Protein AF-A0A9D7DJ11-F1 (afdb_monomer)

Sequence (105 aa):
MLLAFLLFMLIGHLTGDANGPNGMTFASNTDLLGFLLFPIGSIIGLGLAYKWKILGGTIAIASMAALYVLRPDLLQSYFVALALPAALYVLSGWLQLRSRKPANI

Radius of gyration: 16.1 Å; Cα contacts (8 Å, |Δi|>4): 110; chains: 1; bounding box: 46×26×50 Å

Mean predicted aligned error: 6.36 Å

Foldseek 3Di:
DLLVVQVVVVVCVVVCVQVPPPRQDCPDPLSVLLVCLPPVQLNQLVVVLVPVLQRSLVSNLVSLVVNCVSPVVVPVPCSCVSSVVSVVSNVVNVVVVVVPPPPPD

Solvent-accessible surface area (backbone atoms only — not comparable to full-atom values): 5673 Å² total; per-residue (Å²): 107,69,66,59,51,50,51,51,52,51,48,35,49,74,73,49,78,46,57,50,102,86,28,90,68,79,83,46,74,68,46,51,51,41,41,47,23,47,57,50,31,34,47,54,9,52,61,39,21,76,80,40,19,40,64,12,10,47,42,19,40,50,21,50,52,53,33,40,74,77,43,39,88,82,28,75,90,50,43,65,73,65,39,46,64,26,50,50,30,27,52,55,35,51,52,52,58,56,71,66,54,75,85,87,125

Secondary structure (DSSP, 8-state):
-HHHHHHHHHHHHHTSTT-STTS----SHHHHHHHIIIIIIHHHHHHHHTTSHHHHHHHHHHHHHHHHHH-HHHHTTTHHHHHHHHHHHHHHHHHHHHHTS----

Structure (mmCIF, N/CA/C/O backbone):
data_AF-A0A9D7DJ11-F1
#
_entry.id   AF-A0A9D7DJ11-F1
#
loop_
_atom_site.group_PDB
_atom_site.id
_atom_site.type_symbol
_atom_site.label_atom_id
_atom_site.label_alt_id
_atom_site.label_comp_id
_atom_site.label_asym_id
_atom_site.label_entity_id
_atom_site.label_seq_id
_atom_site.pdbx_PDB_ins_code
_atom_site.Cartn_x
_atom_site.Cartn_y
_atom_site.Cartn_z
_atom_site.occupancy
_atom_site.B_iso_or_equiv
_atom_site.auth_seq_id
_atom_site.auth_comp_id
_atom_site.auth_asym_id
_atom_site.auth_atom_id
_atom_site.pdbx_PDB_model_num
ATOM 1 N N . MET A 1 1 ? 6.956 4.871 9.540 1.00 76.94 1 MET A N 1
ATOM 2 C CA . MET A 1 1 ? 8.151 4.324 8.865 1.00 76.94 1 MET A CA 1
ATOM 3 C C . MET A 1 1 ? 7.859 4.043 7.394 1.00 76.94 1 MET A C 1
ATOM 5 O O . MET A 1 1 ? 8.321 4.831 6.586 1.00 76.94 1 MET A O 1
ATOM 9 N N . LEU A 1 2 ? 7.023 3.055 7.028 1.00 87.00 2 LEU A N 1
ATOM 10 C CA . LEU A 1 2 ? 6.793 2.735 5.603 1.00 87.00 2 LEU A CA 1
ATOM 11 C C . LEU A 1 2 ? 6.266 3.914 4.763 1.00 87.00 2 LEU A C 1
ATOM 13 O O . LEU A 1 2 ? 6.823 4.189 3.710 1.00 87.00 2 LEU A O 1
ATOM 17 N N . LEU A 1 3 ? 5.243 4.645 5.224 1.00 90.81 3 LEU A N 1
ATOM 18 C CA . LEU A 1 3 ? 4.711 5.788 4.465 1.00 90.81 3 LEU A CA 1
ATOM 19 C C . LEU A 1 3 ? 5.787 6.852 4.181 1.00 90.81 3 LEU A C 1
ATOM 21 O O . LEU A 1 3 ? 5.868 7.358 3.070 1.00 90.81 3 LEU A O 1
ATOM 25 N N . ALA A 1 4 ? 6.639 7.150 5.166 1.00 91.25 4 ALA A N 1
ATOM 26 C CA . ALA A 1 4 ? 7.735 8.105 5.005 1.00 91.25 4 ALA A CA 1
ATOM 27 C C . ALA A 1 4 ? 8.785 7.606 3.998 1.00 91.25 4 ALA A C 1
ATOM 29 O O . ALA A 1 4 ? 9.241 8.379 3.165 1.00 91.25 4 ALA A O 1
ATOM 30 N N . PHE A 1 5 ? 9.113 6.310 4.030 1.00 89.31 5 PHE A N 1
ATOM 31 C CA . PHE A 1 5 ? 9.982 5.682 3.035 1.00 89.31 5 PHE A CA 1
ATOM 32 C C . PHE A 1 5 ? 9.395 5.769 1.616 1.00 89.31 5 PHE A C 1
ATOM 34 O O . PHE A 1 5 ? 10.100 6.157 0.690 1.00 89.31 5 PHE A O 1
ATOM 41 N N . LEU A 1 6 ? 8.099 5.479 1.442 1.00 90.62 6 LEU A N 1
ATOM 42 C CA . LEU A 1 6 ? 7.431 5.574 0.137 1.00 90.62 6 LEU A CA 1
ATOM 43 C C . LEU A 1 6 ? 7.384 7.013 -0.389 1.00 90.62 6 LEU A C 1
ATOM 45 O O . LEU A 1 6 ? 7.589 7.231 -1.579 1.00 90.62 6 LEU A O 1
ATOM 49 N N . LEU A 1 7 ? 7.149 7.991 0.489 1.00 92.62 7 LEU A N 1
ATOM 50 C CA . LEU A 1 7 ? 7.204 9.411 0.135 1.00 92.62 7 LEU A CA 1
ATOM 51 C C . LEU A 1 7 ? 8.618 9.831 -0.279 1.00 92.62 7 LEU A C 1
ATOM 53 O O . LEU A 1 7 ? 8.773 10.504 -1.290 1.00 92.62 7 LEU A O 1
ATOM 57 N N . PHE A 1 8 ? 9.644 9.400 0.459 1.00 90.38 8 PHE A N 1
ATOM 58 C CA . PHE A 1 8 ? 11.040 9.665 0.110 1.00 90.38 8 PHE A CA 1
ATOM 59 C C . PHE A 1 8 ? 11.407 9.076 -1.260 1.00 90.38 8 PHE A C 1
ATOM 61 O O . PHE A 1 8 ? 11.971 9.771 -2.100 1.00 90.38 8 PHE A O 1
ATOM 68 N N . MET A 1 9 ? 11.019 7.823 -1.516 1.00 86.94 9 MET A N 1
ATOM 69 C CA . MET A 1 9 ? 11.230 7.166 -2.808 1.00 86.94 9 MET A CA 1
ATOM 70 C C . MET A 1 9 ? 10.500 7.893 -3.948 1.00 86.94 9 MET A C 1
ATOM 72 O O . MET A 1 9 ? 11.077 8.094 -5.014 1.00 86.94 9 MET A O 1
ATOM 76 N N . LEU A 1 10 ? 9.251 8.320 -3.721 1.00 90.06 10 LEU A N 1
ATOM 77 C CA . LEU A 1 10 ? 8.484 9.089 -4.702 1.00 90.06 10 LEU A CA 1
ATOM 78 C C . LEU A 1 10 ? 9.183 10.411 -5.038 1.00 90.06 10 LEU A C 1
ATOM 80 O O . LEU A 1 10 ? 9.287 10.760 -6.208 1.00 90.06 10 LEU A O 1
ATOM 84 N N . ILE A 1 11 ? 9.695 11.121 -4.030 1.00 90.00 11 ILE A N 1
ATOM 85 C CA . ILE A 1 11 ? 10.437 12.371 -4.233 1.00 90.00 11 ILE A CA 1
ATOM 86 C C . ILE A 1 11 ? 11.696 12.119 -5.067 1.00 90.00 11 ILE A C 1
ATOM 88 O O . ILE A 1 11 ? 11.880 12.803 -6.066 1.00 90.00 11 ILE A O 1
ATOM 92 N N . GLY A 1 12 ? 12.511 11.114 -4.726 1.00 86.31 12 GLY A N 1
ATOM 93 C CA . GLY A 1 12 ? 13.722 10.787 -5.492 1.00 86.31 12 GLY A CA 1
ATOM 94 C C . GLY A 1 12 ? 13.443 10.404 -6.951 1.00 86.31 12 GLY A C 1
ATOM 95 O O . GLY A 1 12 ? 14.248 10.680 -7.839 1.00 86.31 12 GLY A O 1
ATOM 96 N N . HIS A 1 13 ? 12.283 9.806 -7.230 1.00 83.56 13 HIS A N 1
ATOM 97 C CA . HIS A 1 13 ? 11.842 9.551 -8.601 1.00 83.56 13 HIS A CA 1
ATOM 98 C C . HIS A 1 13 ? 11.446 10.839 -9.337 1.00 83.56 13 HIS A C 1
ATOM 100 O O . HIS A 1 13 ? 11.832 11.033 -10.488 1.00 83.56 13 HIS A O 1
ATOM 106 N N . LEU A 1 14 ? 10.733 11.750 -8.667 1.00 85.62 14 LEU A N 1
ATOM 107 C CA . LEU A 1 14 ? 10.328 13.039 -9.238 1.00 85.62 14 LEU A CA 1
ATOM 108 C C . LEU A 1 14 ? 11.510 13.993 -9.476 1.00 85.62 14 LEU A C 1
ATOM 110 O O . LEU A 1 14 ? 11.467 14.767 -10.428 1.00 85.62 14 LEU A O 1
ATOM 114 N N . THR A 1 15 ? 12.558 13.945 -8.646 1.00 87.38 15 THR A N 1
ATOM 115 C CA . THR A 1 15 ? 13.778 14.754 -8.835 1.00 87.38 15 THR A CA 1
ATOM 116 C C . THR A 1 15 ? 14.732 14.169 -9.876 1.00 87.38 15 THR A C 1
ATOM 118 O O . THR A 1 15 ? 15.690 14.830 -10.262 1.00 87.38 15 THR A O 1
ATOM 121 N N . GLY A 1 16 ? 14.463 12.956 -10.367 1.00 75.44 16 GLY A N 1
ATOM 122 C CA . GLY A 1 16 ? 15.288 12.268 -11.358 1.00 75.44 16 GLY A CA 1
ATOM 123 C C . GLY A 1 16 ? 16.483 11.510 -10.777 1.00 75.44 16 GLY A C 1
ATOM 124 O O . GLY A 1 16 ? 17.099 10.727 -11.498 1.00 75.44 16 GLY A O 1
ATOM 125 N N . ASP A 1 17 ? 16.759 11.648 -9.479 1.00 66.94 17 ASP A N 1
ATOM 126 C CA . ASP A 1 17 ? 17.867 10.964 -8.798 1.00 66.94 17 ASP A CA 1
ATOM 127 C C . ASP A 1 17 ? 17.681 9.438 -8.759 1.00 66.94 17 ASP A C 1
ATOM 129 O O . ASP A 1 17 ? 18.651 8.683 -8.711 1.00 66.94 17 ASP A O 1
ATOM 133 N N . ALA A 1 18 ? 16.433 8.963 -8.820 1.00 65.19 18 ALA A N 1
ATOM 134 C CA . ALA A 1 18 ? 16.103 7.539 -8.868 1.00 65.19 18 ALA A CA 1
ATOM 135 C C . ALA A 1 18 ? 15.926 6.978 -10.298 1.00 65.19 18 ALA A C 1
ATOM 137 O O . ALA A 1 18 ? 15.606 5.798 -10.446 1.00 65.19 18 ALA A O 1
ATOM 138 N N . ASN A 1 19 ? 16.159 7.772 -11.354 1.00 67.12 19 ASN A N 1
ATOM 139 C CA . ASN A 1 19 ? 16.025 7.349 -12.761 1.00 67.12 19 ASN A CA 1
ATOM 140 C C . ASN A 1 19 ? 17.314 6.726 -13.333 1.00 67.12 19 ASN A C 1
ATOM 142 O O . ASN A 1 19 ? 17.619 6.887 -14.513 1.00 67.12 19 ASN A O 1
ATOM 146 N N . GLY A 1 20 ? 18.092 6.024 -12.501 1.00 63.06 20 GLY A N 1
ATOM 147 C CA . GLY A 1 20 ? 19.296 5.312 -12.940 1.00 63.06 20 GLY A CA 1
ATOM 148 C C . GLY A 1 20 ? 19.000 4.184 -13.947 1.00 63.06 20 GLY A C 1
ATOM 149 O O . GLY A 1 20 ? 17.854 3.987 -14.339 1.00 63.06 20 GLY A O 1
ATOM 150 N N . PRO A 1 21 ? 19.996 3.365 -14.330 1.00 57.06 21 PRO A N 1
ATOM 151 C CA . PRO A 1 21 ? 19.821 2.273 -15.302 1.00 57.06 21 PRO A CA 1
ATOM 152 C C . PRO A 1 21 ? 18.704 1.265 -14.959 1.00 57.06 21 PRO A C 1
ATOM 154 O O . PRO A 1 21 ? 18.182 0.608 -15.850 1.00 57.06 21 PRO A O 1
ATOM 157 N N . ASN A 1 22 ? 18.331 1.175 -13.675 1.00 58.00 22 ASN A N 1
ATOM 158 C CA . ASN A 1 22 ? 17.245 0.338 -13.144 1.00 58.00 22 ASN A CA 1
ATOM 159 C C . ASN A 1 22 ? 16.029 1.160 -12.656 1.00 58.00 22 ASN A C 1
ATOM 161 O O . ASN A 1 22 ? 15.174 0.641 -11.940 1.00 58.00 22 ASN A O 1
ATOM 165 N N . GLY A 1 23 ? 15.988 2.458 -12.957 1.00 60.88 23 GLY A N 1
ATOM 166 C CA . GLY A 1 23 ? 14.883 3.348 -12.620 1.00 60.88 23 GLY A CA 1
ATOM 167 C C . GLY A 1 23 ? 13.675 3.104 -13.522 1.00 60.88 23 GLY A C 1
ATOM 168 O O . GLY A 1 23 ? 13.808 2.677 -14.669 1.00 60.88 23 GLY A O 1
ATOM 169 N N . MET A 1 24 ? 12.476 3.376 -13.008 1.00 63.19 24 MET A N 1
ATOM 170 C CA . MET A 1 24 ? 11.238 3.194 -13.765 1.00 63.19 24 MET A CA 1
ATOM 171 C C . MET A 1 24 ? 11.151 4.248 -14.876 1.00 63.19 24 MET A C 1
ATOM 173 O O . MET A 1 24 ? 10.866 5.411 -14.619 1.00 63.19 24 MET A O 1
ATOM 177 N N . THR A 1 25 ? 11.406 3.856 -16.121 1.00 68.88 25 THR A N 1
ATOM 178 C CA . THR A 1 25 ? 11.109 4.691 -17.291 1.00 68.88 25 THR A CA 1
ATOM 179 C C . THR A 1 25 ? 9.708 4.353 -17.785 1.00 68.88 25 THR A C 1
ATOM 181 O O . THR A 1 25 ? 9.367 3.187 -17.968 1.00 68.88 25 THR A O 1
ATOM 184 N N . PHE A 1 26 ? 8.866 5.370 -17.981 1.00 73.25 26 PHE A N 1
ATOM 185 C CA . PHE A 1 26 ? 7.504 5.186 -18.486 1.00 73.25 26 PHE A CA 1
ATOM 186 C C . PHE A 1 26 ? 7.527 4.892 -19.988 1.00 73.25 26 PHE A C 1
ATOM 188 O O . PHE A 1 26 ? 7.275 5.769 -20.809 1.00 73.25 26 PHE A O 1
ATOM 195 N N . ALA A 1 27 ? 7.869 3.656 -20.347 1.00 79.06 27 ALA A N 1
ATOM 196 C CA . ALA A 1 27 ? 7.887 3.198 -21.731 1.00 79.06 27 ALA A CA 1
ATOM 197 C C . ALA A 1 27 ? 6.510 2.685 -22.190 1.00 79.06 27 ALA A C 1
ATOM 199 O O . ALA A 1 27 ? 6.219 2.680 -23.385 1.00 79.06 27 ALA A O 1
ATOM 200 N N . SER A 1 28 ? 5.651 2.259 -21.255 1.00 84.31 28 SER A N 1
ATOM 201 C CA . SER A 1 28 ? 4.338 1.684 -21.554 1.00 84.31 28 SER A CA 1
ATOM 202 C C . SER A 1 28 ? 3.229 2.141 -20.597 1.00 84.31 28 SER A C 1
ATOM 204 O O . SER A 1 28 ? 3.469 2.513 -19.448 1.00 84.31 28 SER A O 1
ATOM 206 N N . ASN A 1 29 ? 1.972 2.033 -21.048 1.00 87.38 29 ASN A N 1
ATOM 207 C CA . ASN A 1 29 ? 0.786 2.287 -20.214 1.00 87.38 29 ASN A CA 1
ATOM 208 C C . ASN A 1 29 ? 0.748 1.396 -18.964 1.00 87.38 29 ASN A C 1
ATOM 210 O O . ASN A 1 29 ? 0.224 1.796 -17.926 1.00 87.38 29 ASN A O 1
ATOM 214 N N . THR A 1 30 ? 1.317 0.193 -19.048 1.00 85.69 30 THR A N 1
ATOM 215 C CA . THR A 1 30 ? 1.382 -0.723 -17.911 1.00 85.69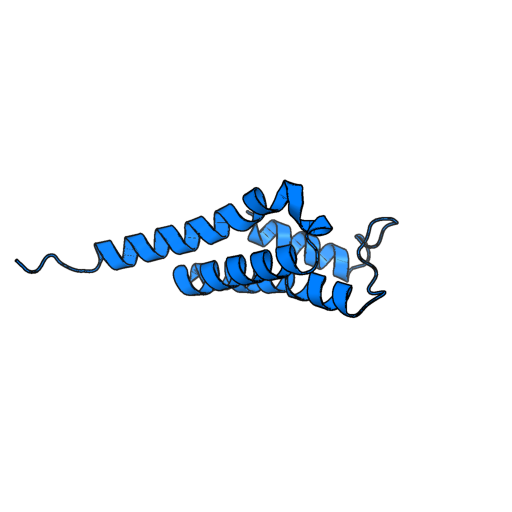 30 THR A CA 1
ATOM 216 C C . THR A 1 30 ? 2.403 -0.265 -16.866 1.00 85.69 30 THR A C 1
ATOM 218 O O . THR A 1 30 ? 2.187 -0.510 -15.684 1.00 85.69 30 THR A O 1
ATOM 221 N N . ASP A 1 31 ? 3.453 0.467 -17.256 1.00 85.12 31 ASP A N 1
ATOM 222 C CA . ASP A 1 31 ? 4.390 1.093 -16.307 1.00 85.12 31 ASP A CA 1
ATOM 223 C C . ASP A 1 31 ? 3.728 2.255 -15.564 1.00 85.12 31 ASP A C 1
ATOM 225 O O . ASP A 1 31 ? 3.859 2.373 -14.347 1.00 85.12 31 ASP A O 1
ATOM 229 N N . LEU A 1 32 ? 2.939 3.069 -16.276 1.00 88.44 32 LEU A N 1
ATOM 230 C CA . LEU A 1 32 ? 2.141 4.143 -15.674 1.00 88.44 32 LEU A CA 1
ATOM 231 C C . LEU A 1 32 ? 1.120 3.596 -14.668 1.00 88.44 32 LEU A C 1
ATOM 233 O O . LEU A 1 32 ? 1.004 4.112 -13.556 1.00 88.44 32 LEU A O 1
ATOM 237 N N . LEU A 1 33 ? 0.400 2.530 -15.034 1.00 90.19 33 LEU A N 1
ATOM 238 C CA . LEU A 1 33 ? -0.509 1.839 -14.116 1.00 90.19 33 LEU A CA 1
ATOM 239 C C . LEU A 1 33 ? 0.245 1.234 -12.929 1.00 90.19 33 LEU A C 1
ATOM 241 O O . LEU A 1 33 ? -0.232 1.325 -11.799 1.00 90.19 33 LEU A O 1
ATOM 245 N N . GLY A 1 34 ? 1.428 0.668 -13.173 1.00 89.19 34 GLY A N 1
ATOM 246 C CA . GLY A 1 34 ? 2.305 0.144 -12.136 1.00 89.19 34 GLY A CA 1
ATOM 247 C C . GLY A 1 34 ? 2.640 1.203 -11.089 1.00 89.19 34 GLY A C 1
ATOM 248 O O . GLY A 1 34 ? 2.393 0.992 -9.904 1.00 89.19 34 GLY A O 1
ATOM 249 N N . PHE A 1 35 ? 3.084 2.375 -11.542 1.00 88.75 35 PHE A N 1
ATOM 250 C CA . PHE A 1 35 ? 3.414 3.524 -10.700 1.00 88.75 35 PHE A CA 1
ATOM 251 C C . PHE A 1 35 ? 2.212 4.097 -9.938 1.00 88.75 35 PHE A C 1
ATOM 253 O O . PHE A 1 35 ? 2.313 4.486 -8.768 1.00 88.75 35 PHE A O 1
ATOM 260 N N . LEU A 1 36 ? 1.043 4.124 -10.586 1.00 92.12 36 LEU A N 1
ATOM 261 C CA . LEU A 1 36 ? -0.197 4.573 -9.960 1.00 92.12 36 LEU A CA 1
ATOM 262 C C . LEU A 1 36 ? -0.634 3.629 -8.832 1.00 92.12 36 LEU A C 1
ATOM 264 O O . LEU A 1 36 ? -1.068 4.088 -7.777 1.00 92.12 36 LEU A O 1
ATOM 268 N N . LEU A 1 37 ? -0.500 2.316 -9.020 1.00 91.50 37 LEU A N 1
ATOM 269 C CA . LEU A 1 37 ? -0.822 1.320 -7.995 1.00 91.50 37 LEU A CA 1
ATOM 270 C C . LEU A 1 37 ? 0.244 1.286 -6.886 1.00 91.50 37 LEU A C 1
ATOM 272 O O . LEU A 1 37 ? -0.081 1.207 -5.696 1.00 91.50 37 LEU A O 1
ATOM 276 N N . PHE A 1 38 ? 1.514 1.435 -7.256 1.00 89.50 38 PHE A N 1
ATOM 277 C CA . PHE A 1 38 ? 2.632 1.584 -6.336 1.00 89.50 38 PHE A CA 1
ATOM 278 C C . PHE A 1 38 ? 3.728 2.478 -6.942 1.00 89.50 38 PHE A C 1
ATOM 280 O O . PHE A 1 38 ? 4.287 2.131 -7.976 1.00 89.50 38 PHE A O 1
ATOM 287 N N . PRO A 1 39 ? 4.110 3.582 -6.280 1.00 90.62 39 PRO A N 1
ATOM 288 C CA . PRO A 1 39 ? 3.833 3.877 -4.876 1.00 90.62 39 PRO A CA 1
ATOM 289 C C . PRO A 1 39 ? 2.548 4.679 -4.610 1.00 90.62 39 PRO A C 1
ATOM 291 O O . PRO A 1 39 ? 2.123 4.720 -3.455 1.00 90.62 39 PRO A O 1
ATOM 294 N N . ILE A 1 40 ? 1.912 5.306 -5.611 1.00 93.94 40 ILE A N 1
ATOM 295 C CA . ILE A 1 40 ? 0.872 6.332 -5.370 1.00 93.94 40 ILE A CA 1
ATOM 296 C C . ILE A 1 40 ? -0.325 5.780 -4.581 1.00 93.94 40 ILE A C 1
ATOM 298 O O . ILE A 1 40 ? -0.655 6.304 -3.514 1.00 93.94 40 ILE A O 1
ATOM 302 N N . GLY A 1 41 ? -0.956 4.703 -5.052 1.00 94.00 41 GLY A N 1
ATOM 303 C CA . GLY A 1 41 ? -2.117 4.095 -4.393 1.00 94.00 41 GLY A CA 1
ATOM 304 C C . GLY A 1 41 ? -1.807 3.627 -2.970 1.00 94.00 41 GLY A C 1
ATOM 305 O O . GLY A 1 41 ? -2.617 3.791 -2.054 1.00 94.00 41 GLY A O 1
ATOM 306 N N . SER A 1 42 ? -0.585 3.139 -2.750 1.00 93.00 42 SER A N 1
ATOM 307 C CA . SER A 1 42 ? -0.108 2.717 -1.429 1.00 93.00 42 SER A CA 1
ATOM 308 C C . SER A 1 42 ? 0.102 3.899 -0.478 1.00 93.00 42 SER A C 1
ATOM 310 O O . SER A 1 42 ? -0.279 3.810 0.689 1.00 93.00 42 SER A O 1
ATOM 312 N N . ILE A 1 43 ? 0.639 5.024 -0.963 1.00 96.00 43 ILE A N 1
ATOM 313 C CA . ILE A 1 43 ? 0.776 6.273 -0.196 1.00 96.00 43 ILE A CA 1
ATOM 314 C C . ILE A 1 43 ? -0.600 6.807 0.203 1.00 96.00 43 ILE A C 1
ATOM 316 O O . ILE A 1 43 ? -0.817 7.106 1.377 1.00 96.00 43 ILE A O 1
ATOM 320 N N . ILE A 1 44 ? -1.540 6.885 -0.745 1.00 96.12 44 ILE A N 1
ATOM 321 C CA . ILE A 1 44 ? -2.901 7.370 -0.482 1.00 96.12 44 ILE A CA 1
ATOM 322 C C . ILE A 1 44 ? -3.599 6.459 0.531 1.00 96.12 44 ILE A C 1
ATOM 324 O O . ILE A 1 44 ? -4.124 6.947 1.530 1.00 96.12 44 ILE A O 1
ATOM 328 N N . GLY A 1 45 ? -3.565 5.140 0.323 1.00 96.00 45 GLY A N 1
ATOM 329 C CA . GLY A 1 45 ? -4.193 4.177 1.226 1.00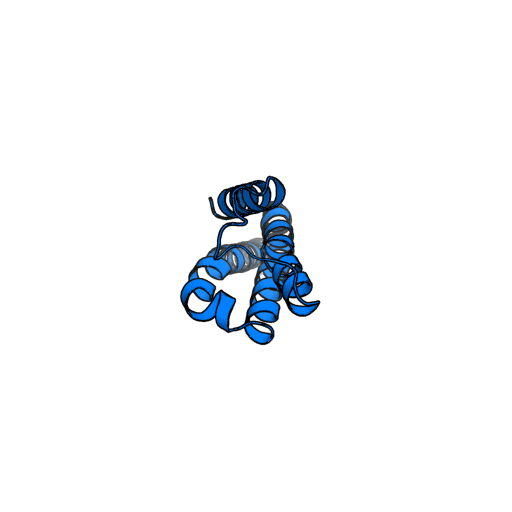 96.00 45 GLY A CA 1
ATOM 330 C C . GLY A 1 45 ? -3.613 4.230 2.641 1.00 96.00 45 GLY A C 1
ATOM 331 O O . GLY A 1 45 ? -4.354 4.382 3.614 1.00 96.00 45 GLY A O 1
ATOM 332 N N . LEU A 1 46 ? -2.284 4.188 2.777 1.00 94.62 46 LEU A N 1
ATOM 333 C CA . LEU A 1 46 ? -1.620 4.266 4.081 1.00 94.62 46 LEU A CA 1
ATOM 334 C C . LEU A 1 46 ? -1.813 5.630 4.756 1.00 94.62 46 LEU A C 1
ATOM 336 O O . LEU A 1 46 ? -2.007 5.677 5.969 1.00 94.62 46 LEU A O 1
ATOM 340 N N . GLY A 1 47 ? -1.803 6.728 3.998 1.00 95.75 47 GLY A N 1
ATOM 341 C CA . GLY A 1 47 ? -2.109 8.067 4.505 1.00 95.75 47 GLY A CA 1
ATOM 342 C C . GLY A 1 47 ? -3.538 8.160 5.043 1.00 95.75 47 GLY A C 1
ATOM 343 O O . GLY A 1 47 ? -3.770 8.667 6.140 1.00 95.75 47 GLY A O 1
ATOM 344 N N . LEU A 1 48 ? -4.500 7.579 4.326 1.00 95.81 48 LEU A N 1
ATOM 345 C CA . LEU A 1 48 ? -5.897 7.532 4.749 1.00 95.81 48 LEU A CA 1
ATOM 346 C C . LEU A 1 48 ? -6.104 6.658 5.996 1.00 95.81 48 LEU A C 1
ATOM 348 O O . LEU A 1 48 ? -6.960 6.954 6.836 1.00 95.81 48 LEU A O 1
ATOM 352 N N . ALA A 1 49 ? -5.295 5.607 6.145 1.00 95.75 49 ALA A N 1
ATOM 353 C CA . ALA A 1 49 ? -5.387 4.654 7.246 1.00 95.75 49 ALA A CA 1
ATOM 354 C C . ALA A 1 49 ? -5.125 5.284 8.628 1.00 95.75 49 ALA A C 1
ATOM 356 O O . ALA A 1 49 ? -5.582 4.741 9.634 1.00 95.75 49 ALA A O 1
ATOM 357 N N . TYR A 1 50 ? -4.477 6.454 8.697 1.00 91.25 50 TYR A N 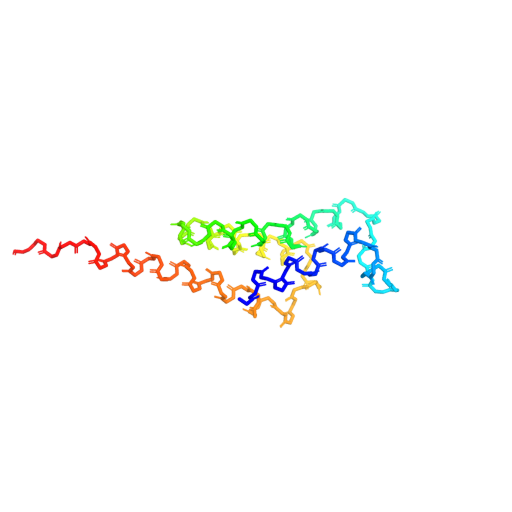1
ATOM 358 C CA . TYR A 1 50 ? -4.299 7.197 9.951 1.00 91.25 50 TYR A CA 1
ATOM 359 C C . TYR A 1 50 ? -5.628 7.627 10.580 1.00 91.25 50 TYR A C 1
ATOM 361 O O . TYR A 1 50 ? -5.784 7.554 11.799 1.00 91.25 50 TYR A O 1
ATOM 369 N N . LYS A 1 51 ? -6.597 8.050 9.758 1.00 92.00 51 LYS A N 1
ATOM 370 C CA . LYS A 1 51 ? -7.930 8.472 10.217 1.00 92.00 51 LYS A CA 1
ATOM 371 C C . LYS A 1 51 ? -8.959 7.356 10.064 1.00 92.00 51 LYS A C 1
ATOM 373 O O . LYS A 1 51 ? -9.743 7.103 10.977 1.00 92.00 51 LYS A O 1
ATOM 378 N N . TRP A 1 52 ? -8.944 6.669 8.923 1.00 95.00 52 TRP A N 1
ATOM 379 C CA . TRP A 1 52 ? -9.885 5.606 8.578 1.00 95.00 52 TRP A CA 1
ATOM 380 C C . TRP A 1 52 ? -9.137 4.300 8.334 1.00 95.00 52 TRP A C 1
ATOM 382 O O . TRP A 1 52 ? -8.911 3.892 7.198 1.00 95.00 52 TRP A O 1
ATOM 392 N N . LYS A 1 53 ? -8.767 3.638 9.433 1.00 94.12 53 LYS A N 1
ATOM 393 C CA . LYS A 1 53 ? -7.909 2.443 9.457 1.00 94.12 53 LYS A CA 1
ATOM 394 C C . LYS A 1 53 ? -8.308 1.355 8.464 1.00 94.12 53 LYS A C 1
ATOM 396 O O . LYS A 1 53 ? -7.473 0.903 7.690 1.00 94.12 53 LYS A O 1
ATOM 401 N N . ILE A 1 54 ? -9.585 0.964 8.470 1.00 94.12 54 ILE A N 1
ATOM 402 C CA . ILE A 1 54 ? -10.092 -0.085 7.577 1.00 94.12 54 ILE A CA 1
ATOM 403 C C . ILE A 1 54 ? -10.068 0.399 6.133 1.00 94.12 54 ILE A C 1
ATOM 405 O O . ILE A 1 54 ? -9.422 -0.233 5.311 1.00 94.12 54 ILE A O 1
ATOM 409 N N . LEU A 1 55 ? -10.705 1.536 5.838 1.00 95.69 55 LEU A N 1
ATOM 410 C CA . LEU A 1 55 ? -10.809 2.056 4.474 1.00 95.69 55 LEU A CA 1
ATOM 411 C C . LEU A 1 55 ? -9.425 2.276 3.842 1.00 95.69 55 LEU A C 1
ATOM 413 O O . LEU A 1 55 ? -9.137 1.747 2.772 1.00 95.69 55 LEU A O 1
ATOM 417 N N . GLY A 1 56 ? -8.539 2.995 4.530 1.00 95.75 56 GLY A N 1
ATOM 418 C CA . GLY A 1 56 ? -7.190 3.260 4.036 1.00 95.75 56 GLY A CA 1
ATOM 419 C C . GLY A 1 56 ? -6.346 1.996 3.893 1.00 95.75 56 GLY A C 1
ATOM 420 O O . GLY A 1 56 ? -5.722 1.784 2.853 1.00 95.75 56 GLY A O 1
ATOM 421 N N . GLY A 1 57 ? -6.392 1.105 4.889 1.00 95.19 57 GLY A N 1
ATOM 422 C CA . GLY A 1 57 ? -5.705 -0.182 4.822 1.00 95.19 57 GLY A CA 1
ATOM 423 C C . GLY A 1 57 ? -6.197 -1.043 3.653 1.00 95.19 57 GLY A C 1
ATOM 424 O O . GLY A 1 57 ? -5.382 -1.616 2.934 1.00 95.19 57 GLY A O 1
ATOM 425 N N . THR A 1 58 ? -7.510 -1.070 3.392 1.00 96.12 58 THR A N 1
ATOM 426 C CA . THR A 1 58 ? -8.077 -1.801 2.248 1.00 96.12 58 THR A CA 1
ATOM 427 C C . THR A 1 58 ? -7.661 -1.211 0.905 1.00 96.12 58 THR A C 1
ATOM 429 O O . THR A 1 58 ? -7.350 -1.975 -0.000 1.00 96.12 58 THR A O 1
ATOM 432 N N . ILE A 1 59 ? -7.579 0.118 0.775 1.00 96.62 59 ILE A N 1
ATOM 433 C CA . ILE A 1 59 ? -7.107 0.776 -0.455 1.00 96.62 59 ILE A CA 1
ATOM 434 C C . ILE A 1 59 ? -5.644 0.420 -0.729 1.00 96.62 59 ILE A C 1
ATOM 436 O O . ILE A 1 59 ? -5.293 0.083 -1.861 1.00 96.62 59 ILE A O 1
ATOM 440 N N . ALA A 1 60 ? -4.793 0.449 0.301 1.00 95.19 60 ALA A N 1
ATOM 441 C CA . ALA A 1 60 ? -3.386 0.083 0.159 1.00 95.19 60 ALA A CA 1
ATOM 442 C C . ALA A 1 60 ? -3.218 -1.393 -0.250 1.00 95.19 60 ALA A C 1
ATOM 444 O O . ALA A 1 60 ? -2.488 -1.680 -1.197 1.00 95.19 60 ALA A O 1
ATOM 445 N N . ILE A 1 61 ? -3.947 -2.316 0.391 1.00 94.81 61 ILE A N 1
ATOM 446 C CA . ILE A 1 61 ? -3.938 -3.742 0.020 1.00 94.81 61 ILE A CA 1
ATOM 447 C C . ILE A 1 61 ? -4.447 -3.943 -1.407 1.00 94.81 61 ILE A C 1
ATOM 449 O O . ILE A 1 61 ? -3.812 -4.656 -2.175 1.00 94.81 61 ILE A O 1
ATOM 453 N N . ALA A 1 62 ? -5.566 -3.316 -1.779 1.00 95.06 62 ALA A N 1
ATOM 454 C CA . ALA A 1 62 ? -6.140 -3.446 -3.115 1.00 95.06 62 ALA A CA 1
ATOM 455 C C . ALA A 1 62 ? -5.180 -2.936 -4.196 1.00 95.06 62 ALA A C 1
ATOM 457 O O . ALA A 1 62 ? -5.026 -3.583 -5.228 1.00 95.06 62 ALA A O 1
ATOM 458 N N . SER A 1 63 ? -4.483 -1.827 -3.934 1.00 94.19 63 SER A N 1
ATOM 459 C CA . SER A 1 63 ? -3.486 -1.276 -4.857 1.00 94.19 63 SER A CA 1
ATOM 460 C C . SER A 1 63 ? -2.317 -2.247 -5.063 1.00 94.19 63 SER A C 1
ATOM 462 O O . SER A 1 63 ? -1.933 -2.524 -6.197 1.00 94.19 63 SER A O 1
ATOM 464 N N . MET A 1 64 ? -1.797 -2.835 -3.980 1.00 92.00 64 MET A N 1
ATOM 465 C CA . MET A 1 64 ? -0.718 -3.828 -4.055 1.00 92.00 64 MET A CA 1
ATOM 466 C C . MET A 1 64 ? -1.173 -5.141 -4.699 1.00 92.00 64 MET A C 1
ATOM 468 O O . MET A 1 64 ? -0.430 -5.730 -5.477 1.00 92.00 64 MET A O 1
ATOM 472 N N . ALA A 1 65 ? -2.390 -5.602 -4.407 1.00 92.00 65 ALA A N 1
ATOM 473 C CA . ALA A 1 65 ? -2.956 -6.807 -5.004 1.00 92.00 65 ALA A CA 1
ATOM 474 C C . ALA A 1 65 ? -3.170 -6.634 -6.515 1.00 92.00 65 ALA A C 1
ATOM 476 O O . ALA A 1 65 ? -2.796 -7.509 -7.291 1.00 92.00 65 ALA A O 1
ATOM 477 N N . ALA A 1 66 ? -3.703 -5.486 -6.942 1.00 92.88 66 ALA A N 1
ATOM 478 C CA . ALA A 1 66 ? -3.841 -5.157 -8.356 1.00 92.88 66 ALA A CA 1
ATOM 479 C C . ALA A 1 66 ? -2.476 -5.109 -9.058 1.00 92.88 66 ALA A C 1
ATOM 481 O O . ALA A 1 66 ? -2.333 -5.650 -10.153 1.00 92.88 66 ALA A O 1
ATOM 482 N N . LEU A 1 67 ? -1.455 -4.533 -8.412 1.00 91.19 67 LEU A N 1
ATOM 483 C CA . LEU A 1 67 ? -0.103 -4.523 -8.967 1.00 91.19 67 LEU A CA 1
ATOM 484 C C . LEU A 1 67 ? 0.473 -5.935 -9.084 1.00 91.19 67 LEU A C 1
ATOM 486 O O . LEU A 1 67 ? 1.046 -6.260 -10.113 1.00 91.19 67 LEU A O 1
ATOM 490 N N . TYR A 1 68 ? 0.285 -6.783 -8.072 1.00 89.62 68 TYR A N 1
ATOM 491 C CA . TYR A 1 68 ? 0.757 -8.167 -8.102 1.00 89.62 68 TYR A CA 1
ATOM 492 C C . TYR A 1 68 ? 0.152 -8.962 -9.268 1.00 89.62 68 TYR A C 1
ATOM 494 O O . TYR A 1 68 ? 0.834 -9.783 -9.870 1.00 89.62 68 TYR A O 1
ATOM 502 N N . VAL A 1 69 ? -1.108 -8.694 -9.625 1.00 90.12 69 VAL A N 1
ATOM 503 C CA . VAL A 1 69 ? -1.761 -9.328 -10.782 1.00 90.12 69 VAL A CA 1
ATOM 504 C C . VAL A 1 69 ? -1.230 -8.780 -12.113 1.00 90.12 69 VAL A C 1
ATOM 506 O O . VAL A 1 69 ? -1.039 -9.550 -13.050 1.00 90.12 69 VAL A O 1
ATOM 509 N N . LEU A 1 70 ? -0.990 -7.469 -12.218 1.00 89.00 70 LEU A N 1
ATOM 510 C CA . LEU A 1 70 ? -0.570 -6.820 -13.472 1.00 89.00 70 LEU A CA 1
ATOM 511 C C . LEU A 1 70 ? 0.936 -6.931 -13.761 1.00 89.00 70 LEU A C 1
ATOM 513 O O . LEU A 1 70 ? 1.347 -6.989 -14.919 1.00 89.00 70 LEU A O 1
ATOM 517 N N . ARG A 1 71 ? 1.748 -6.901 -12.707 1.00 85.62 71 ARG A N 1
ATOM 518 C CA . ARG A 1 71 ? 3.214 -6.873 -12.710 1.00 85.62 71 ARG A CA 1
ATOM 519 C C . ARG A 1 71 ? 3.743 -7.707 -11.530 1.00 85.62 71 ARG A C 1
ATOM 521 O O . ARG A 1 71 ? 4.298 -7.156 -10.573 1.00 85.62 71 ARG A O 1
ATOM 528 N N . PRO A 1 72 ? 3.536 -9.039 -11.541 1.00 83.12 72 PRO A N 1
ATOM 529 C CA . PRO A 1 72 ? 3.988 -9.915 -10.456 1.00 83.12 72 PRO A CA 1
ATOM 530 C C . PRO A 1 72 ? 5.505 -9.831 -10.233 1.00 83.12 72 PRO A C 1
ATOM 532 O O . PRO A 1 72 ? 5.972 -9.960 -9.102 1.00 83.12 72 PRO A O 1
ATOM 535 N N . ASP A 1 73 ? 6.260 -9.556 -11.297 1.00 81.75 73 ASP A N 1
ATOM 536 C CA . ASP A 1 73 ? 7.704 -9.330 -11.309 1.00 81.75 73 ASP A CA 1
ATOM 537 C C . ASP A 1 73 ? 8.155 -8.218 -10.347 1.00 81.75 73 ASP A C 1
ATOM 539 O O . ASP A 1 73 ? 9.201 -8.347 -9.713 1.00 81.75 73 ASP A O 1
ATOM 543 N N . LEU A 1 74 ? 7.342 -7.173 -10.151 1.00 75.75 74 LEU A N 1
ATOM 544 C CA . LEU A 1 74 ? 7.683 -6.040 -9.284 1.00 75.75 74 LEU A CA 1
ATOM 545 C C . LEU A 1 74 ? 7.493 -6.332 -7.787 1.00 75.75 74 LEU A C 1
ATOM 547 O O . LEU A 1 74 ? 8.061 -5.634 -6.946 1.00 75.75 74 LEU A O 1
ATOM 551 N N . LEU A 1 75 ? 6.679 -7.333 -7.432 1.00 74.44 75 LEU A N 1
ATOM 552 C CA . LEU A 1 75 ? 6.242 -7.559 -6.048 1.00 74.44 75 LEU A CA 1
ATOM 553 C C . LEU A 1 75 ? 6.573 -8.940 -5.481 1.00 74.44 75 LEU A C 1
ATOM 555 O O . LEU A 1 75 ? 6.455 -9.105 -4.270 1.00 74.44 75 LEU A O 1
ATOM 559 N N . GLN A 1 76 ? 7.014 -9.911 -6.282 1.00 71.38 76 GLN A N 1
ATOM 560 C CA . GLN A 1 76 ? 7.157 -11.314 -5.860 1.00 71.38 76 GLN A CA 1
ATOM 561 C C . GLN A 1 76 ? 7.836 -11.525 -4.494 1.00 71.38 76 GLN A C 1
ATOM 563 O O . GLN A 1 76 ? 7.286 -12.234 -3.653 1.00 71.38 76 GLN A O 1
ATOM 568 N N . SER A 1 77 ? 8.975 -10.877 -4.232 1.00 73.81 77 SER A N 1
ATOM 569 C CA . SER A 1 77 ? 9.715 -11.064 -2.970 1.00 73.81 77 SER A CA 1
ATOM 570 C C . SER A 1 77 ? 9.343 -10.065 -1.868 1.00 73.81 77 SER A C 1
ATOM 572 O O . SER A 1 77 ? 9.561 -10.337 -0.689 1.00 73.81 77 SER A O 1
ATOM 574 N N . TYR A 1 78 ? 8.775 -8.910 -2.224 1.00 76.88 78 TYR A N 1
ATOM 575 C CA . TYR A 1 78 ? 8.563 -7.788 -1.296 1.00 76.88 78 TYR A CA 1
ATOM 576 C C . TYR A 1 78 ? 7.091 -7.520 -0.969 1.00 76.88 78 TYR A C 1
ATOM 578 O O . TYR A 1 78 ? 6.799 -6.725 -0.075 1.00 76.88 78 TYR A O 1
ATOM 586 N N . PHE A 1 79 ? 6.160 -8.211 -1.635 1.00 77.44 79 PHE A N 1
ATOM 587 C CA . PHE A 1 79 ? 4.718 -8.057 -1.451 1.00 77.44 79 PHE A CA 1
A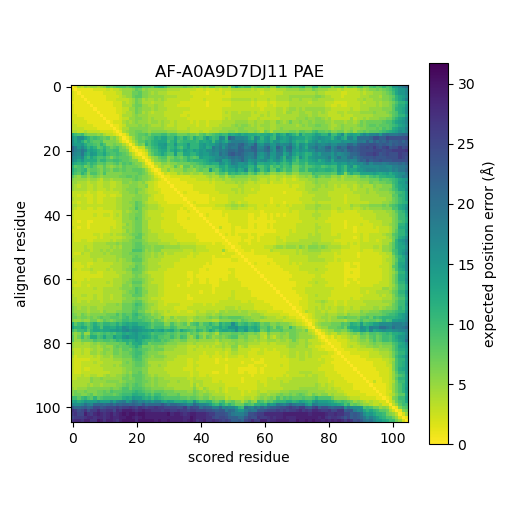TOM 588 C C . PHE A 1 79 ? 4.311 -8.151 0.014 1.00 77.44 79 PHE A C 1
ATOM 590 O O . PHE A 1 79 ? 3.646 -7.259 0.532 1.00 77.44 79 PHE A O 1
ATOM 597 N N . VAL A 1 80 ? 4.756 -9.207 0.699 1.00 77.88 80 VAL A N 1
ATOM 598 C CA . VAL A 1 80 ? 4.396 -9.446 2.100 1.00 77.88 80 VAL A CA 1
ATOM 599 C C . VAL A 1 80 ? 4.895 -8.305 2.981 1.00 77.88 80 VAL A C 1
ATOM 601 O O . VAL A 1 80 ? 4.136 -7.791 3.796 1.00 77.88 80 VAL A O 1
ATOM 604 N N . ALA A 1 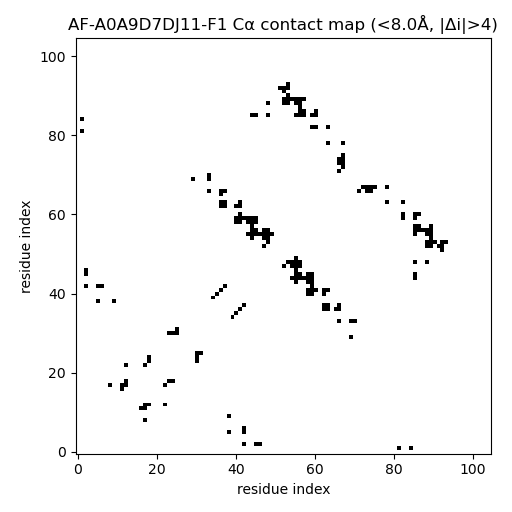81 ? 6.136 -7.855 2.784 1.00 83.88 81 ALA A N 1
ATOM 605 C CA . ALA A 1 81 ? 6.723 -6.778 3.576 1.00 83.88 81 ALA A CA 1
ATOM 606 C C . ALA A 1 81 ? 5.985 -5.439 3.387 1.00 83.88 81 ALA A C 1
ATOM 608 O O . ALA A 1 81 ? 5.781 -4.704 4.355 1.00 83.88 81 ALA A O 1
ATOM 609 N N . LEU A 1 82 ? 5.550 -5.136 2.161 1.00 83.50 82 LEU A N 1
ATOM 610 C CA . LEU A 1 82 ? 4.845 -3.894 1.835 1.00 83.50 82 LEU A CA 1
ATOM 611 C C . LEU A 1 82 ? 3.365 -3.937 2.251 1.00 83.50 82 LEU A C 1
ATOM 613 O O . LEU A 1 82 ? 2.844 -2.942 2.758 1.00 83.50 82 LEU A O 1
ATOM 617 N N . ALA A 1 83 ? 2.703 -5.088 2.109 1.00 88.38 83 ALA A N 1
ATOM 618 C CA . ALA A 1 83 ? 1.293 -5.266 2.450 1.00 88.38 83 ALA A CA 1
ATOM 619 C C . ALA A 1 83 ? 1.050 -5.423 3.958 1.00 88.38 83 ALA A C 1
ATOM 621 O O . ALA A 1 83 ? -0.022 -5.059 4.447 1.00 88.38 83 ALA A O 1
ATOM 622 N N . LEU A 1 84 ? 2.036 -5.918 4.716 1.00 91.69 84 LEU A N 1
ATOM 623 C CA . LEU A 1 84 ? 1.921 -6.159 6.157 1.00 91.69 84 LEU A CA 1
ATOM 624 C C . LEU A 1 84 ? 1.409 -4.940 6.950 1.00 91.69 84 LEU A C 1
ATOM 626 O O . LEU A 1 84 ? 0.412 -5.083 7.660 1.00 91.69 84 LEU A O 1
ATOM 630 N N . PRO A 1 85 ? 1.995 -3.731 6.850 1.00 91.38 85 PRO A N 1
ATOM 631 C CA . PRO A 1 85 ? 1.483 -2.576 7.587 1.00 91.38 85 PRO A CA 1
ATOM 632 C C . PRO A 1 85 ? 0.059 -2.181 7.182 1.00 91.38 85 PRO A C 1
ATOM 634 O O . PRO A 1 85 ? -0.720 -1.776 8.044 1.00 91.38 85 PRO A O 1
ATOM 637 N N . ALA A 1 86 ? -0.319 -2.332 5.910 1.00 93.00 86 ALA A N 1
ATOM 638 C CA . ALA A 1 86 ? -1.691 -2.084 5.473 1.00 93.00 86 ALA A CA 1
ATOM 639 C C . ALA A 1 86 ? -2.672 -3.099 6.091 1.00 93.00 86 ALA A C 1
ATOM 641 O O . ALA A 1 86 ? -3.722 -2.708 6.605 1.00 9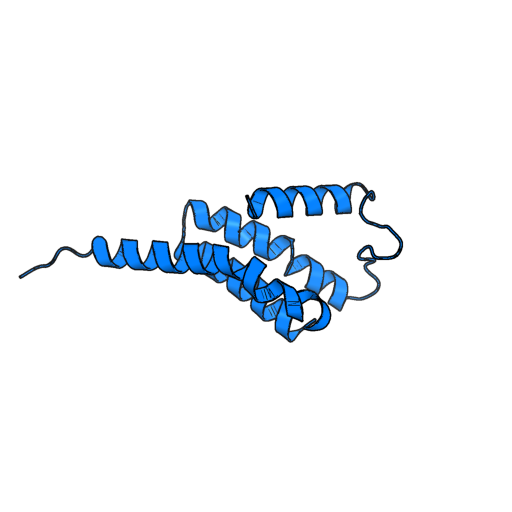3.00 86 ALA A O 1
ATOM 642 N N . ALA A 1 87 ? -2.293 -4.380 6.144 1.00 94.19 87 ALA A N 1
ATOM 643 C CA . ALA A 1 87 ? -3.054 -5.428 6.826 1.00 94.19 87 ALA A CA 1
ATOM 644 C C . ALA A 1 87 ? -3.203 -5.154 8.330 1.00 94.19 87 ALA A C 1
ATOM 646 O O . ALA A 1 87 ? -4.296 -5.305 8.877 1.00 94.19 87 ALA A O 1
ATOM 647 N N . LEU A 1 88 ? -2.149 -4.665 8.991 1.00 94.75 88 LEU A N 1
ATOM 648 C CA . LEU A 1 88 ? -2.202 -4.266 10.401 1.00 94.75 88 LEU A CA 1
ATOM 649 C C . LEU A 1 88 ? -3.161 -3.089 10.641 1.00 94.75 88 LEU A C 1
ATOM 651 O O . LEU A 1 88 ? -3.876 -3.073 11.648 1.00 94.75 88 LEU A O 1
ATOM 655 N N . TYR A 1 89 ? -3.240 -2.120 9.724 1.00 94.81 89 TYR A N 1
ATOM 656 C CA . TYR A 1 89 ? -4.246 -1.057 9.809 1.00 94.81 89 TYR A CA 1
ATOM 657 C C . TYR A 1 89 ? -5.669 -1.611 9.707 1.00 94.81 89 TYR A C 1
ATOM 659 O O . TYR A 1 89 ? -6.501 -1.287 10.556 1.00 94.81 89 TYR A O 1
ATOM 667 N N . VAL A 1 90 ? -5.944 -2.499 8.746 1.00 95.56 90 VAL A N 1
ATOM 668 C CA . VAL A 1 90 ? -7.266 -3.137 8.628 1.00 95.56 90 VAL A CA 1
ATOM 669 C C . VAL A 1 90 ? -7.610 -3.926 9.890 1.00 95.56 90 VAL A C 1
ATOM 671 O O . VAL A 1 90 ? -8.680 -3.723 10.466 1.00 95.56 90 VAL A O 1
ATOM 674 N N . LEU A 1 91 ? -6.690 -4.770 10.364 1.00 95.50 91 LEU A N 1
ATOM 675 C CA . LEU A 1 91 ? -6.892 -5.599 11.549 1.00 95.50 91 LEU A CA 1
ATOM 676 C C . LEU A 1 91 ? -7.137 -4.748 12.800 1.00 95.50 91 LEU A C 1
ATOM 678 O O . LEU A 1 91 ? -8.098 -4.980 13.531 1.00 95.50 91 LEU A O 1
ATOM 682 N N . SER A 1 92 ? -6.312 -3.725 13.032 1.00 93.81 92 SER A N 1
ATOM 683 C CA . SER A 1 92 ? -6.475 -2.834 14.185 1.00 93.81 92 SER A CA 1
ATOM 684 C C . SER A 1 92 ? -7.779 -2.036 14.122 1.00 93.81 92 SER A C 1
ATOM 686 O O . SER A 1 92 ? -8.444 -1.871 15.144 1.00 93.81 92 SER A O 1
ATOM 688 N N . GLY A 1 93 ? -8.186 -1.572 12.937 1.00 92.19 93 GLY A N 1
ATOM 689 C CA . GLY A 1 93 ? -9.476 -0.917 12.742 1.00 92.19 93 GLY A CA 1
ATOM 690 C C . GLY A 1 93 ? -10.647 -1.854 13.035 1.00 92.19 93 GLY A C 1
ATOM 691 O O . GLY A 1 93 ? -11.592 -1.469 13.720 1.00 92.19 93 GLY A O 1
ATOM 692 N N . TRP A 1 94 ? -10.562 -3.102 12.582 1.00 93.31 94 TRP A N 1
ATOM 693 C CA . TRP A 1 94 ? -11.588 -4.113 12.815 1.00 93.31 94 TRP A CA 1
ATOM 694 C C . TRP A 1 94 ? -11.722 -4.497 14.292 1.00 93.31 94 TRP A C 1
ATOM 696 O O . TRP A 1 94 ? -12.837 -4.546 14.815 1.00 93.31 94 TRP A O 1
ATOM 706 N N . LEU A 1 95 ? -10.601 -4.695 14.990 1.00 93.44 95 LEU A N 1
ATOM 707 C CA . LEU A 1 95 ? -10.595 -4.945 16.433 1.00 93.44 95 LEU A CA 1
ATOM 708 C C . LEU A 1 95 ? -11.224 -3.777 17.204 1.00 93.44 95 LEU A C 1
ATOM 710 O O . LEU A 1 95 ? -12.047 -4.000 18.086 1.00 93.44 95 LEU A O 1
ATOM 714 N N . GLN A 1 96 ? -10.929 -2.533 16.820 1.00 90.62 96 GLN A N 1
ATOM 715 C CA . GLN A 1 96 ? -11.519 -1.349 17.454 1.00 90.62 96 GLN A CA 1
ATOM 716 C C . GLN A 1 96 ? -13.029 -1.239 17.240 1.00 90.62 96 GLN A C 1
ATOM 718 O O . GLN A 1 96 ? -13.744 -0.844 18.160 1.00 90.62 96 GLN A O 1
ATOM 723 N N . LEU A 1 97 ? -13.535 -1.607 16.059 1.00 88.69 97 LEU A N 1
ATOM 724 C CA . LEU A 1 97 ? -14.979 -1.675 15.824 1.00 88.69 97 LEU A CA 1
ATOM 725 C C . LEU A 1 97 ? -15.649 -2.742 16.697 1.00 88.69 97 LEU A C 1
ATOM 727 O O . LEU A 1 97 ? -16.756 -2.518 17.184 1.00 88.69 97 LEU A O 1
ATOM 731 N N . ARG A 1 98 ? -14.981 -3.880 16.920 1.00 87.56 98 ARG A N 1
ATOM 732 C CA . ARG A 1 98 ? -15.486 -4.948 17.793 1.00 87.56 98 ARG A CA 1
ATOM 733 C C . ARG A 1 98 ? -15.489 -4.539 19.262 1.00 87.56 98 ARG A C 1
ATOM 735 O O . ARG A 1 98 ? -16.506 -4.725 19.916 1.00 87.56 98 ARG A O 1
ATOM 742 N N . SER A 1 99 ? -14.415 -3.925 19.757 1.00 85.38 99 SER A N 1
ATOM 743 C CA . SER A 1 99 ? -14.335 -3.445 21.146 1.00 85.38 99 SER A CA 1
ATOM 744 C C . SER A 1 99 ? -15.303 -2.299 21.455 1.00 85.38 99 SER A C 1
ATOM 746 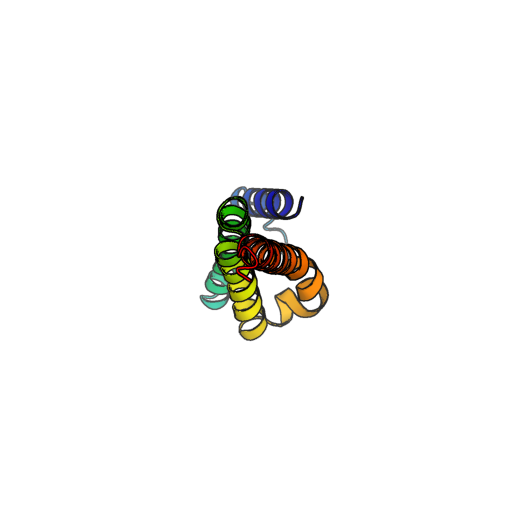O O . SER A 1 99 ? -15.624 -2.071 22.614 1.00 85.38 99 SER A O 1
ATOM 748 N N . ARG A 1 100 ? -15.763 -1.561 20.436 1.00 75.19 100 ARG A N 1
ATOM 749 C CA . ARG A 1 100 ? -16.735 -0.468 20.588 1.00 75.19 100 ARG A CA 1
ATOM 750 C C . ARG A 1 100 ? -18.192 -0.916 20.621 1.00 75.19 100 ARG A C 1
ATOM 752 O O . ARG A 1 100 ? -19.034 -0.089 20.950 1.00 75.19 100 ARG A O 1
ATOM 759 N N . LYS A 1 101 ? -18.515 -2.168 20.281 1.00 61.44 101 LYS A N 1
ATOM 760 C CA . LYS A 1 101 ? -19.860 -2.698 20.534 1.00 61.44 101 LYS A CA 1
ATOM 761 C C . LYS A 1 101 ? -19.957 -3.022 22.030 1.00 61.44 101 LYS A C 1
ATOM 763 O O . LYS A 1 101 ? -19.300 -3.977 22.445 1.00 61.44 101 LYS A O 1
ATOM 768 N N . PRO A 1 102 ? -20.719 -2.266 22.844 1.00 53.69 102 PRO A N 1
ATOM 769 C CA . PRO A 1 102 ? -20.973 -2.685 24.212 1.00 53.69 102 PRO A CA 1
ATOM 770 C C . PRO A 1 102 ? -21.691 -4.035 24.177 1.00 53.69 102 PRO A C 1
ATOM 772 O O . PRO A 1 102 ? -22.587 -4.260 23.358 1.00 53.69 102 PRO A O 1
ATOM 775 N N . ALA A 1 103 ? -21.252 -4.938 25.050 1.00 58.69 103 ALA A N 1
ATOM 776 C CA . ALA A 1 103 ? -22.019 -6.111 25.416 1.00 58.69 103 ALA A CA 1
ATOM 777 C C . ALA A 1 103 ? -23.340 -5.620 26.025 1.00 58.69 103 ALA A C 1
ATOM 779 O O . ALA A 1 103 ? -23.378 -5.227 27.184 1.00 58.69 103 ALA A O 1
ATOM 780 N N . ASN A 1 104 ? -24.398 -5.575 25.217 1.00 57.09 104 ASN A N 1
ATOM 781 C CA . ASN A 1 104 ? -25.757 -5.517 25.732 1.00 57.09 104 ASN A CA 1
ATOM 782 C C . ASN A 1 104 ? -26.155 -6.956 26.065 1.00 57.09 104 ASN A C 1
ATOM 784 O O . ASN A 1 104 ? -26.562 -7.703 25.172 1.00 57.09 104 ASN A O 1
ATOM 788 N N . ILE A 1 105 ? -25.970 -7.330 27.331 1.00 53.88 105 ILE A N 1
ATOM 789 C CA . ILE A 1 105 ? -26.671 -8.432 27.996 1.00 53.88 105 ILE A CA 1
ATOM 790 C C . ILE A 1 105 ? -27.260 -7.849 29.274 1.00 53.88 105 ILE A C 1
ATOM 792 O O . ILE A 1 105 ? -26.482 -7.187 29.999 1.00 53.88 105 ILE A O 1
#

pLDDT: mean 85.36, std 11.36, range [53.69, 96.62]

=== Feature glossary ===
The record interleaves many kinds of information about one protein. Here is each kind framed as the question it answers.

Q: What does the local fold look like, residue by residue?
A: A 3Di character summarizes, for each residue, the relative orientation of the Cα frame of its nearest spatial neighbor. Because it encodes fold topology rather than chemistry, 3Di alignments detect remote structural similarity that sequence alignment misses.

Q: Which residues are in helices, strands, or loops?
A: Secondary structure is the local, repeating backbone conformation. DSSP classifies it into eight states by reading the hydrogen-bond network: three helix types (H, G, I), two β types (E, B), two non-regular types (T, S), and unstructured coil (-).

Q: How big and how compact is the whole molecule?
A: Three whole-structure scalars: the radius of gyration (RMS distance of Cα from centroid, in Å), the count of Cα–Cα contacts (pairs closer than 8 Å and separated by more than four residues in sequence — i.e. tertiary, not local, contacts), and the bounding-box dimensions. Together they distinguish compact globular folds from extended fibres or disordered chains.

Q: How confident is the AlphaFold model at each residue?
A: For AlphaFold models, the B-factor field carries pLDDT — the model's own estimate of local accuracy on a 0–100 scale. Regions with pLDDT<50 should be treated as essentially unmodeled; they often correspond to intrinsically disordered segments.

Q: What family and function is it annotated with?
A: Functional annotations link the protein to curated databases. InterPro entries identify conserved domains and families by matching the sequence against member-database signatures (Pfam, PROSITE, CDD, …). Gene Ontology (GO) terms describe molecular function, biological process, and cellular component in a controlled vocabulary. CATH places the structure in a hierarchical fold classification (Class/Architecture/Topology/Homologous-superfamily). The organism is the source species.

Q: What known structures does this most resemble?
A: Nearest PDB neighbors are the top structural matches found by Foldseek when searching this structure against the entire Protein Data Bank. Each hit reports a TM-score (0 to 1; >0.5 almost always implies the same fold) and an E-value. These are *structural* homologs — they may share no detectable sequence similarity.

Q: Which residues are buried vs exposed?
A: Solvent-accessible surface area (SASA) is the area in Å² traced out by the centre of a 1.4 Å probe sphere (a water molecule) rolled over the protein's van der Waals surface (Shrake–Rupley / Lee–Richards construction). Buried residues have near-zero SASA; fully exposed residues can exceed 200 Å². The total SASA scales roughly with the number of surface residues.

Q: Wh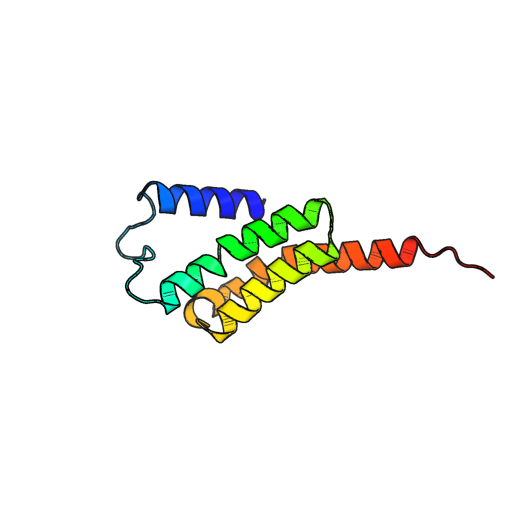at are the backbone torsion angles?
A: φ (phi) and ψ (psi) are the two rotatable backbone dihedrals per residue: φ is the C(i-1)–N–Cα–C torsion, ψ is the N–Cα–C–N(i+1) torsion, both in degrees on (−180°, 180°]. α-helical residues cluster near (−60°, −45°); β-strand residues near (−120°, +130°). A Ramachandran plot is simply a scatter of (φ, ψ) for every residue.

Q: Are the domains correctly placed relative to each other?
A: Predicted aligned error is AlphaFold's pairwise confidence. Unlike pLDDT (per-residue), PAE is per-residue-pair and captures whether two parts of the structure are correctly placed relative to each other. Units are ångströms of expected positional error.

Q: What if only 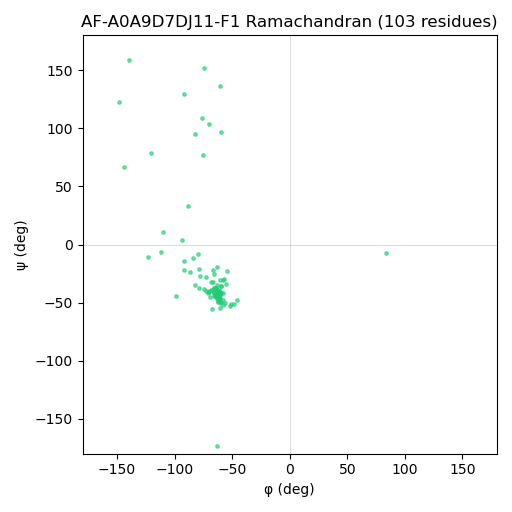a Cα trace is available?
A: P-SEA three-state annotation labels each residue as helix, strand, or coil based purely on the geometry of the Cα trace. It serves as a fallback when the full backbone (and thus DSSP) is unavailable.

Q: What is the amino-acid chain?
A: This is the polypeptide sequence — one letter per residue, N-terminus first. Length ranges from a few dozen residues for small domains to over a thousand for large multi-domain proteins.

Q: What do the rendered images show?
A: The six renders are orthographic views along the three Cartesian axes in both directions. Representation (cartoon, sticks, or surface) and color scheme (sequence-rainbow or by-chain) vary across proteins so the training set covers all the common visualization conventions.

Q: What do the diagnostic plots show?
A: Plot images: a contact map (which residues are close in 3D, as an N×N binary image), a Ramachandran scatter (backbone torsion angles, revealing secondary-structure composition at a glance), and — for AlphaFold structures — a PAE heatmap (pairwise prediction confidence).

Q: How mobile is each atom in the crystal?
A: B-factor (Debye–Waller factor) reflects atomic displacement in the crystal lattice. It is an experimental observable (units Å²), not a prediction; low values mean the atom is pinned down, high values mean it moves or is heterogeneous across the crystal.

Q: Where is each backbone atom in 3D?
A: The mmCIF table is the protein's shape written out atom by atom. For each backbone N, Cα, C, and carbonyl O, it records an (x, y, z) coordinate triple in Å plus the residue type, chain letter, and residue number.